Protein AF-A0A3D8HXS0-F1 (afdb_monomer_lite)

pLDDT: mean 81.99, std 10.97, range [47.88, 94.0]

Radius of gyration: 13.9 Å; chains: 1; bounding box: 34×27×34 Å

Secondary structure (DSSP, 8-state):
-EE--TT-TTSPPSEEEEE-----SSGGGS-HHHHHHHHHHHHHTT-SEEEEEEEE-S--S--EEEEE-TTS-EEEEEEEESS---

Sequence (86 aa):
MVIYRKDQDKEPPLAILDTKWKIIDSINAISQSDLYQLFAYLEKYKCKNGYIIYPKIGDIKRNKFIYKAESSTNLHIRFFDIYKSS

Foldseek 3Di:
DFADDPVDPDDQTQEAEDEDADEDLDPVSDDPVVVVVQVVVCVVRVHQHYEYEYEYDPPSVDAWDWDDDPPSHIYIYGYHHPPDDD

Structure (mmCIF, N/CA/C/O backbone):
data_AF-A0A3D8HXS0-F1
#
_entry.id   AF-A0A3D8HXS0-F1
#
loop_
_atom_site.group_PDB
_atom_site.id
_atom_site.type_symbol
_atom_site.label_atom_id
_atom_site.label_alt_id
_atom_site.label_comp_id
_atom_site.label_asym_id
_atom_site.label_entity_id
_atom_site.label_seq_id
_atom_site.pdbx_PDB_ins_code
_atom_site.Cartn_x
_atom_site.Cartn_y
_atom_site.Cartn_z
_atom_site.occupancy
_atom_site.B_iso_or_equiv
_atom_site.auth_seq_id
_atom_site.auth_comp_id
_atom_site.auth_asym_id
_atom_site.auth_atom_id
_atom_site.pdbx_PDB_model_num
ATOM 1 N N . MET A 1 1 ? -9.931 1.497 -2.833 1.00 88.69 1 MET A N 1
ATOM 2 C CA . MET A 1 1 ? -10.976 0.520 -2.458 1.00 88.69 1 MET A CA 1
ATOM 3 C C . MET A 1 1 ? -10.829 0.157 -0.987 1.00 88.69 1 MET A C 1
ATOM 5 O O . MET A 1 1 ? -9.707 0.004 -0.522 1.00 88.69 1 MET A O 1
ATOM 9 N N . VAL A 1 2 ? -11.937 0.049 -0.257 1.00 90.31 2 VAL A N 1
ATOM 10 C CA . VAL A 1 2 ? -11.972 -0.342 1.162 1.00 90.31 2 VAL A CA 1
ATOM 11 C C . VAL A 1 2 ? -12.731 -1.662 1.251 1.00 90.31 2 VAL A C 1
ATOM 13 O O . VAL A 1 2 ? -13.808 -1.768 0.670 1.00 90.31 2 VAL A O 1
ATOM 16 N N . ILE A 1 3 ? -12.165 -2.668 1.915 1.00 90.06 3 ILE A N 1
ATOM 17 C CA . ILE A 1 3 ? -12.758 -4.008 2.019 1.00 90.06 3 ILE A CA 1
ATOM 18 C C . ILE A 1 3 ? -13.189 -4.276 3.454 1.00 90.06 3 ILE A C 1
ATOM 20 O O . ILE A 1 3 ? -12.384 -4.148 4.372 1.00 90.06 3 ILE A O 1
ATOM 24 N N . TYR A 1 4 ? -14.437 -4.705 3.627 1.00 89.25 4 TYR A N 1
ATOM 25 C CA . TYR A 1 4 ? -15.031 -5.069 4.913 1.00 89.25 4 TYR A CA 1
ATOM 26 C C . TYR A 1 4 ? -15.380 -6.559 4.952 1.00 89.25 4 TYR A C 1
ATOM 28 O O . TYR A 1 4 ? -15.581 -7.188 3.910 1.00 89.25 4 TYR A O 1
ATOM 36 N N . ARG A 1 5 ? -15.455 -7.130 6.159 1.00 85.81 5 ARG A N 1
ATOM 37 C CA . ARG A 1 5 ? -16.078 -8.445 6.358 1.00 85.81 5 ARG A CA 1
ATOM 38 C C . ARG A 1 5 ? -17.586 -8.301 6.216 1.00 85.81 5 ARG A C 1
ATOM 40 O O . ARG A 1 5 ? -18.159 -7.364 6.754 1.00 85.81 5 ARG A O 1
ATOM 47 N N . LYS A 1 6 ? -18.213 -9.254 5.531 1.00 80.62 6 LYS A N 1
ATOM 48 C CA . LYS A 1 6 ? -19.665 -9.271 5.316 1.00 80.62 6 LYS A CA 1
ATOM 49 C C . LYS A 1 6 ? -20.458 -9.455 6.620 1.00 80.62 6 LYS A C 1
ATOM 51 O O . LYS A 1 6 ? -21.575 -8.974 6.710 1.00 80.62 6 LYS A O 1
ATOM 56 N N . ASP A 1 7 ? -19.858 -10.104 7.618 1.00 81.56 7 ASP A N 1
ATOM 57 C CA . ASP A 1 7 ? -20.548 -10.535 8.841 1.00 81.56 7 ASP A CA 1
ATOM 58 C C . ASP A 1 7 ? -20.291 -9.618 10.056 1.00 81.56 7 ASP A C 1
ATOM 60 O O . ASP A 1 7 ? -20.605 -9.988 11.187 1.00 81.56 7 ASP A O 1
ATOM 64 N N . GLN A 1 8 ? -19.683 -8.438 9.863 1.00 67.94 8 GLN A N 1
ATOM 65 C CA . GLN A 1 8 ? -19.347 -7.516 10.957 1.00 67.94 8 GLN A CA 1
ATOM 66 C C . GLN A 1 8 ? -19.477 -6.039 10.544 1.00 67.94 8 GLN A C 1
ATOM 68 O O . GLN A 1 8 ? -18.566 -5.465 9.953 1.00 67.94 8 GLN A O 1
ATOM 73 N N . ASP A 1 9 ? -20.567 -5.389 10.956 1.00 62.09 9 ASP A N 1
ATOM 74 C CA . ASP A 1 9 ? -20.871 -3.982 10.631 1.00 62.09 9 ASP A CA 1
ATOM 75 C C . ASP A 1 9 ? -20.098 -2.933 11.464 1.00 62.09 9 ASP A C 1
ATOM 77 O O . ASP A 1 9 ? -20.334 -1.733 11.326 1.00 62.09 9 ASP A O 1
ATOM 81 N N . LYS A 1 10 ? -19.187 -3.337 12.365 1.00 66.62 10 LYS A N 1
ATOM 82 C CA . LYS A 1 10 ? -18.554 -2.413 13.338 1.00 66.62 10 LYS A CA 1
ATOM 83 C C . LYS A 1 10 ? -17.041 -2.545 13.519 1.00 66.62 10 LYS A C 1
ATOM 85 O O . LYS A 1 10 ? -16.478 -1.853 14.367 1.00 66.62 10 LYS A O 1
ATOM 90 N N . GLU A 1 11 ? -16.371 -3.391 12.746 1.00 80.94 11 GLU A N 1
ATOM 91 C CA . GLU A 1 11 ? -14.910 -3.509 12.802 1.00 80.94 11 GLU A CA 1
ATOM 92 C C . GLU A 1 11 ? -14.218 -2.607 11.767 1.00 80.94 11 GLU A C 1
ATOM 94 O O . GLU A 1 11 ? -14.822 -2.241 10.751 1.00 80.94 11 GLU A O 1
ATOM 99 N N . PRO A 1 12 ? -12.949 -2.213 12.005 1.00 84.75 12 PRO A N 1
ATOM 100 C CA . PRO A 1 12 ? -12.161 -1.538 10.983 1.00 84.75 12 PRO A CA 1
ATOM 101 C C . PRO A 1 12 ? -12.091 -2.391 9.703 1.00 84.75 12 PRO A C 1
ATOM 103 O O . PRO A 1 12 ? -12.180 -3.621 9.770 1.00 84.75 12 PRO A O 1
ATOM 106 N N . PRO A 1 13 ? -11.900 -1.768 8.525 1.00 90.31 13 PRO A N 1
ATOM 107 C CA . PRO A 1 13 ? -11.778 -2.506 7.275 1.00 90.31 13 PRO A CA 1
ATOM 108 C C . PRO A 1 13 ? -10.707 -3.596 7.352 1.00 90.31 13 PRO A C 1
ATOM 110 O O . PRO A 1 13 ? -9.651 -3.411 7.961 1.00 90.31 13 PRO A O 1
ATOM 113 N N . LEU A 1 14 ? -10.932 -4.700 6.641 1.00 91.50 14 LEU A N 1
ATOM 114 C CA . LEU A 1 14 ? -9.935 -5.752 6.453 1.00 91.50 14 LEU A CA 1
ATOM 115 C C . LEU A 1 14 ? -8.690 -5.233 5.746 1.00 91.50 14 LEU A C 1
ATOM 117 O O . LEU A 1 14 ? -7.573 -5.629 6.090 1.00 91.50 14 LEU A O 1
ATOM 121 N N . ALA A 1 15 ? -8.904 -4.406 4.721 1.00 91.94 15 ALA A N 1
ATOM 122 C CA . ALA A 1 15 ? -7.847 -3.895 3.872 1.00 91.94 15 ALA A CA 1
ATOM 123 C C . ALA A 1 15 ? -8.245 -2.600 3.160 1.00 91.94 15 ALA A C 1
ATOM 125 O O . ALA A 1 15 ? -9.397 -2.414 2.753 1.00 91.94 15 ALA A O 1
ATOM 126 N N . ILE A 1 16 ? -7.245 -1.756 2.929 1.00 94.00 16 ILE A N 1
ATOM 127 C CA . ILE A 1 16 ? -7.296 -0.655 1.970 1.00 94.00 16 ILE A CA 1
ATOM 128 C C . ILE A 1 16 ? -6.479 -1.066 0.748 1.00 94.00 16 ILE A C 1
ATOM 130 O O . ILE A 1 16 ? -5.330 -1.477 0.886 1.00 94.00 16 ILE A O 1
ATOM 134 N N . LEU A 1 17 ? -7.056 -0.957 -0.444 1.00 93.38 17 LEU A N 1
ATOM 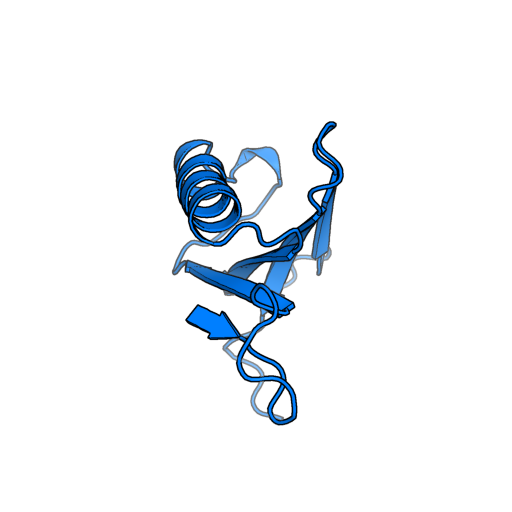135 C CA . LEU A 1 17 ? -6.378 -1.249 -1.704 1.00 93.38 17 LEU A CA 1
ATOM 136 C C . LEU A 1 17 ? -6.353 -0.012 -2.591 1.00 93.38 17 LEU A C 1
ATOM 138 O O . LEU A 1 17 ? -7.392 0.608 -2.819 1.00 93.38 17 LEU A O 1
ATOM 142 N N . ASP A 1 18 ? -5.187 0.307 -3.127 1.00 91.50 18 ASP A N 1
ATOM 143 C CA . ASP A 1 18 ? -4.976 1.385 -4.080 1.00 91.50 18 ASP A CA 1
ATOM 144 C C . ASP A 1 18 ? -4.352 0.825 -5.361 1.00 91.50 18 ASP A C 1
ATOM 146 O O . ASP A 1 18 ? -3.367 0.088 -5.325 1.00 91.50 18 ASP A O 1
ATOM 150 N N . THR A 1 19 ? -4.956 1.132 -6.502 1.00 91.56 19 THR A N 1
ATOM 151 C CA . THR A 1 19 ? -4.494 0.672 -7.816 1.00 91.56 19 THR A CA 1
ATOM 152 C C . THR A 1 19 ? -3.846 1.837 -8.537 1.00 91.56 19 THR A C 1
ATOM 154 O O . THR A 1 19 ? -4.469 2.890 -8.692 1.00 91.56 19 THR A O 1
ATOM 157 N N . LYS A 1 20 ? -2.618 1.656 -9.017 1.00 90.50 20 LYS A N 1
ATOM 158 C CA . LYS A 1 20 ? -1.889 2.686 -9.757 1.00 90.50 20 LYS A CA 1
ATOM 159 C C . LYS A 1 20 ? -1.593 2.207 -11.166 1.00 90.50 20 LYS A C 1
ATOM 161 O O . LYS A 1 20 ? -1.095 1.105 -11.348 1.00 90.50 20 LYS A O 1
ATOM 166 N N . TRP A 1 21 ? -1.806 3.069 -12.153 1.00 89.25 21 TRP A N 1
ATOM 167 C CA . TRP A 1 21 ? -1.390 2.819 -13.532 1.00 89.25 21 TRP A CA 1
ATOM 168 C C . TRP A 1 21 ? 0.033 3.344 -13.763 1.00 89.2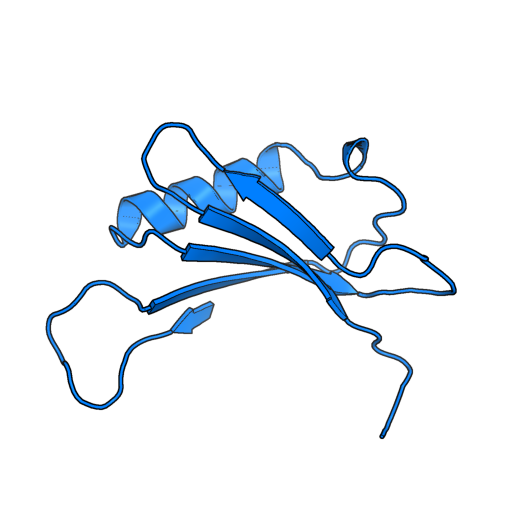5 21 TRP A C 1
ATOM 170 O O . TRP A 1 21 ? 0.238 4.390 -14.375 1.00 89.25 21 TRP A O 1
ATOM 180 N N . LYS A 1 22 ? 1.024 2.660 -13.180 1.00 86.38 22 LYS A N 1
ATOM 181 C CA . LYS A 1 22 ? 2.450 3.002 -13.301 1.00 86.38 22 LYS A CA 1
ATOM 182 C C . LYS A 1 22 ? 3.270 1.734 -13.509 1.00 86.38 22 LYS A C 1
ATOM 184 O O . LYS A 1 22 ? 3.020 0.732 -12.842 1.00 86.38 22 LYS A O 1
ATOM 189 N N . ILE A 1 23 ? 4.256 1.798 -14.400 1.00 82.75 23 ILE A N 1
ATOM 190 C CA . ILE A 1 23 ? 5.231 0.723 -14.595 1.00 82.75 23 ILE A CA 1
ATOM 191 C C . ILE A 1 23 ? 6.326 0.915 -13.551 1.00 82.75 23 ILE A C 1
ATOM 193 O O . ILE A 1 23 ? 7.011 1.934 -13.556 1.00 82.75 23 ILE A O 1
ATOM 197 N N . ILE A 1 24 ? 6.457 -0.045 -12.641 1.00 82.75 24 ILE A N 1
ATOM 198 C CA . ILE A 1 24 ? 7.451 -0.017 -11.569 1.00 82.75 24 ILE A CA 1
ATOM 199 C C . ILE A 1 24 ? 8.436 -1.159 -11.817 1.00 82.75 24 ILE A C 1
ATOM 201 O O . ILE A 1 24 ? 8.073 -2.331 -11.742 1.00 82.75 24 ILE A O 1
ATOM 205 N N . ASP A 1 25 ? 9.681 -0.811 -12.123 1.00 76.44 25 ASP A N 1
ATOM 206 C CA . ASP A 1 25 ? 10.770 -1.752 -12.416 1.00 76.44 25 ASP A CA 1
ATOM 207 C C . ASP A 1 25 ? 11.565 -2.162 -11.160 1.00 76.44 25 ASP A C 1
ATOM 209 O O . ASP A 1 25 ? 12.216 -3.210 -11.119 1.00 76.44 25 ASP A O 1
ATOM 213 N N . SER A 1 26 ? 11.483 -1.353 -10.104 1.00 77.69 26 SER A N 1
ATOM 214 C CA . SER A 1 26 ? 12.257 -1.484 -8.876 1.00 77.69 26 SER A CA 1
ATOM 215 C C . SER A 1 26 ? 11.501 -0.911 -7.674 1.00 77.69 26 SER A C 1
ATOM 217 O O . SER A 1 26 ? 10.635 -0.053 -7.809 1.00 77.69 26 SER A O 1
ATOM 219 N N . ILE A 1 27 ? 11.842 -1.361 -6.459 1.00 76.12 27 ILE A N 1
ATOM 220 C CA . ILE A 1 27 ? 11.239 -0.832 -5.221 1.00 76.12 27 ILE A CA 1
ATOM 221 C C . ILE A 1 27 ? 11.501 0.674 -5.056 1.00 76.12 27 ILE A C 1
ATOM 223 O O . ILE A 1 27 ? 10.646 1.397 -4.559 1.00 76.12 27 ILE A O 1
ATOM 227 N N . ASN A 1 28 ? 12.654 1.151 -5.531 1.00 81.06 28 ASN A N 1
ATOM 228 C CA . ASN A 1 28 ? 13.054 2.553 -5.439 1.00 81.06 28 ASN A CA 1
ATOM 229 C C . ASN A 1 28 ? 12.236 3.461 -6.370 1.00 81.06 28 ASN A C 1
ATOM 231 O O . ASN A 1 28 ? 12.181 4.664 -6.140 1.00 81.06 28 ASN A O 1
ATOM 235 N N . ALA A 1 29 ? 11.588 2.899 -7.396 1.00 84.06 29 ALA A N 1
ATOM 236 C CA . ALA A 1 29 ? 10.692 3.637 -8.283 1.00 84.06 29 ALA A CA 1
ATOM 237 C C . ALA A 1 29 ? 9.298 3.866 -7.670 1.00 84.06 29 ALA A C 1
ATOM 239 O O . ALA A 1 29 ? 8.496 4.626 -8.218 1.00 84.06 29 ALA A O 1
ATOM 240 N N . ILE A 1 30 ? 8.987 3.236 -6.530 1.00 85.38 30 ILE A N 1
ATOM 241 C CA . ILE A 1 30 ? 7.740 3.491 -5.808 1.00 85.38 30 ILE A CA 1
ATOM 242 C C . ILE A 1 30 ? 7.798 4.896 -5.223 1.00 85.38 30 ILE A C 1
ATOM 244 O O . ILE A 1 30 ? 8.669 5.226 -4.419 1.00 85.38 30 ILE A O 1
ATOM 248 N N . SER A 1 31 ? 6.837 5.725 -5.617 1.00 87.31 31 SER A N 1
ATOM 249 C CA . SER A 1 31 ? 6.792 7.098 -5.146 1.00 87.31 31 SER A CA 1
ATOM 250 C C . SER A 1 31 ? 6.437 7.155 -3.662 1.00 87.31 31 SER A C 1
ATOM 252 O O . SER A 1 31 ? 5.473 6.530 -3.215 1.00 87.31 31 SER A O 1
ATOM 254 N N . GLN A 1 32 ? 7.165 7.975 -2.902 1.00 86.38 32 GLN A N 1
ATOM 255 C CA . GLN A 1 32 ? 6.826 8.257 -1.506 1.00 86.38 32 GLN A CA 1
ATOM 256 C C . GLN A 1 32 ? 5.414 8.839 -1.361 1.00 86.38 32 GLN A C 1
ATOM 258 O O . GLN A 1 32 ? 4.753 8.576 -0.360 1.00 86.38 32 GLN A O 1
ATOM 263 N N . SER A 1 33 ? 4.917 9.574 -2.363 1.00 90.19 33 SER A N 1
ATOM 264 C CA . SER A 1 33 ? 3.550 10.103 -2.341 1.00 90.19 33 SER A CA 1
ATOM 265 C C . SER A 1 33 ? 2.493 9.001 -2.447 1.00 90.19 33 SER A C 1
A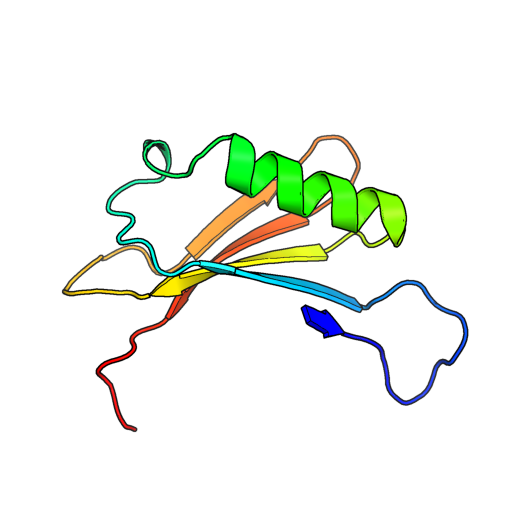TOM 267 O O . SER A 1 33 ? 1.472 9.089 -1.770 1.00 90.19 33 SER A O 1
ATOM 269 N N . ASP A 1 34 ? 2.753 7.934 -3.215 1.00 89.38 34 ASP A N 1
ATOM 270 C CA . ASP A 1 34 ? 1.861 6.769 -3.301 1.00 89.38 34 ASP A CA 1
ATOM 271 C C . ASP A 1 34 ? 1.780 6.059 -1.936 1.00 89.38 34 ASP A C 1
ATOM 273 O O . ASP A 1 34 ? 0.692 5.716 -1.468 1.00 89.38 34 ASP A O 1
ATOM 277 N N . LEU A 1 35 ? 2.925 5.896 -1.260 1.00 88.50 35 LEU A N 1
ATOM 278 C CA . LEU A 1 35 ? 2.982 5.331 0.092 1.00 88.50 35 LEU A CA 1
ATOM 279 C C . LEU A 1 35 ? 2.237 6.217 1.096 1.00 88.50 35 LEU A C 1
ATOM 281 O O . LEU A 1 35 ? 1.406 5.718 1.854 1.00 88.50 35 LEU A O 1
ATOM 285 N N . TYR A 1 36 ? 2.498 7.525 1.081 1.00 89.81 36 TYR A N 1
ATOM 286 C CA . TYR A 1 36 ? 1.873 8.481 1.994 1.00 89.81 36 TYR A CA 1
ATOM 287 C C . TYR A 1 36 ? 0.351 8.528 1.827 1.00 89.81 36 TYR A C 1
ATOM 289 O O . TYR A 1 36 ? -0.385 8.514 2.814 1.00 89.81 36 TYR A O 1
ATOM 297 N N . GLN A 1 37 ? -0.134 8.509 0.584 1.00 90.69 37 GLN A N 1
ATOM 298 C CA . GLN A 1 37 ? -1.563 8.473 0.296 1.00 90.69 37 GLN A CA 1
ATOM 299 C C . GLN A 1 37 ? -2.220 7.229 0.908 1.00 90.69 37 GLN A C 1
ATOM 301 O O . GLN A 1 37 ? -3.273 7.338 1.539 1.00 90.69 37 GLN A O 1
ATOM 306 N N . LEU A 1 38 ? -1.592 6.056 0.778 1.00 91.50 38 LEU A N 1
ATOM 307 C CA . LEU A 1 38 ? -2.110 4.828 1.378 1.00 91.50 38 LEU A CA 1
ATOM 308 C C . LEU A 1 38 ? -2.048 4.863 2.914 1.00 91.50 38 LEU A C 1
ATOM 310 O O . LEU A 1 38 ? -3.015 4.462 3.561 1.00 91.50 38 LEU A O 1
ATOM 314 N N . PHE A 1 39 ? -0.972 5.392 3.502 1.00 89.81 39 PHE A N 1
ATOM 315 C CA . PHE A 1 39 ? -0.867 5.580 4.954 1.00 89.81 39 PHE A CA 1
ATOM 316 C C . PHE A 1 39 ? -1.971 6.480 5.513 1.00 89.81 39 PHE A C 1
ATOM 318 O O . PHE A 1 39 ? -2.601 6.114 6.502 1.00 89.81 39 PHE A O 1
ATOM 325 N N . ALA A 1 40 ? -2.271 7.604 4.858 1.00 91.62 40 ALA A N 1
ATOM 326 C CA . ALA A 1 40 ? -3.348 8.496 5.286 1.00 91.62 40 ALA A CA 1
ATOM 327 C C . ALA A 1 40 ? -4.711 7.780 5.329 1.00 91.62 40 ALA A C 1
ATOM 329 O O . ALA A 1 40 ? -5.507 8.002 6.243 1.00 91.62 40 ALA A O 1
ATOM 330 N N . TYR A 1 41 ? -4.977 6.879 4.377 1.00 91.94 41 TYR A N 1
ATOM 331 C CA . TYR A 1 41 ? -6.187 6.057 4.407 1.00 91.94 41 TYR A CA 1
ATOM 332 C C . TYR A 1 41 ? -6.167 5.008 5.522 1.00 91.94 41 TYR A C 1
ATOM 334 O O . TYR A 1 41 ? -7.190 4.810 6.176 1.00 91.94 41 TYR A O 1
ATOM 342 N N . LEU A 1 42 ? -5.034 4.346 5.756 1.00 91.38 42 LEU A N 1
ATOM 343 C CA . LEU A 1 42 ? -4.897 3.366 6.838 1.00 91.38 42 LEU A CA 1
ATOM 344 C C . LEU A 1 42 ? -5.166 4.006 8.203 1.00 91.38 42 LEU A C 1
ATOM 346 O O . LEU A 1 42 ? -5.976 3.477 8.964 1.00 91.38 42 LEU A O 1
ATOM 350 N N . GLU A 1 43 ? -4.593 5.185 8.453 1.00 90.31 43 GLU A N 1
ATOM 351 C CA . GLU A 1 43 ? -4.845 5.986 9.658 1.00 90.31 43 GLU A CA 1
ATOM 352 C C . GLU A 1 43 ? -6.315 6.415 9.759 1.00 90.31 43 GLU A C 1
ATOM 354 O O . GLU A 1 43 ? -6.974 6.160 10.770 1.00 90.31 43 GLU A O 1
ATOM 359 N N . LYS A 1 44 ? -6.879 6.982 8.680 1.00 92.06 44 LYS A N 1
ATOM 360 C CA . LYS A 1 44 ? -8.281 7.437 8.641 1.00 92.06 44 LYS A CA 1
ATOM 361 C C . LYS A 1 44 ? -9.271 6.332 9.015 1.00 92.06 44 LYS A C 1
ATOM 363 O O . LYS A 1 44 ? -10.250 6.599 9.708 1.00 92.06 44 LYS A O 1
ATOM 368 N N . TYR A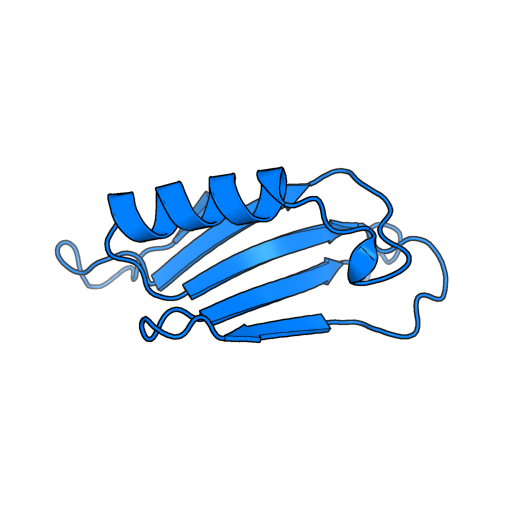 1 45 ? -9.036 5.111 8.541 1.00 90.44 45 TYR A N 1
ATOM 369 C CA . TYR A 1 45 ? -9.933 3.976 8.768 1.00 90.44 45 TYR A CA 1
ATOM 370 C C . TYR A 1 45 ? -9.486 3.049 9.905 1.00 90.44 45 TYR A C 1
ATOM 372 O O . TYR A 1 45 ? -10.128 2.020 10.125 1.00 90.44 45 TYR A O 1
ATOM 380 N N . LYS A 1 46 ? -8.401 3.383 10.619 1.00 89.88 46 LYS A N 1
ATOM 381 C CA . LYS A 1 46 ? -7.783 2.527 11.649 1.00 89.88 46 LYS A CA 1
ATOM 382 C C . LYS A 1 46 ? -7.524 1.095 11.147 1.00 89.88 46 LYS A C 1
ATOM 384 O O . LYS A 1 46 ? -7.674 0.121 11.885 1.00 89.88 46 LYS A O 1
ATOM 389 N N . CYS A 1 47 ? -7.169 0.967 9.870 1.00 90.75 47 CYS A N 1
ATOM 390 C CA . CYS A 1 47 ? -6.912 -0.304 9.202 1.00 90.75 47 CYS A CA 1
ATOM 391 C C . CYS A 1 47 ? -5.410 -0.595 9.204 1.00 90.75 47 CYS A C 1
ATOM 393 O O . CYS A 1 47 ? -4.596 0.294 8.975 1.00 90.75 47 CYS A O 1
ATOM 395 N N . LYS A 1 48 ? -5.035 -1.858 9.422 1.00 90.25 48 LYS A N 1
ATOM 396 C CA . LYS A 1 48 ? -3.626 -2.271 9.507 1.00 90.25 48 LYS A CA 1
ATOM 397 C C . LYS A 1 48 ? -3.067 -2.858 8.216 1.00 90.25 48 LYS A C 1
ATOM 399 O O . LYS A 1 48 ? -1.870 -3.107 8.155 1.00 90.25 48 LYS A O 1
ATOM 404 N N . ASN A 1 49 ? -3.898 -3.108 7.203 1.00 91.88 49 ASN A N 1
ATOM 405 C CA . ASN A 1 49 ? -3.468 -3.780 5.978 1.00 91.88 49 ASN A CA 1
ATOM 406 C C . ASN A 1 49 ? -3.707 -2.888 4.759 1.00 91.88 49 ASN A C 1
ATOM 408 O O . ASN A 1 49 ? -4.846 -2.670 4.343 1.00 91.88 49 ASN A O 1
ATOM 412 N N . GLY A 1 50 ? -2.622 -2.397 4.169 1.00 92.94 50 GLY A N 1
ATOM 413 C CA . GLY A 1 50 ? -2.642 -1.614 2.939 1.00 92.94 50 GLY A CA 1
ATOM 414 C C . GLY A 1 50 ? -2.070 -2.393 1.765 1.00 92.94 50 GLY A C 1
ATOM 415 O O . GLY A 1 50 ? -1.073 -3.100 1.911 1.00 92.94 50 GLY A O 1
ATOM 416 N N . TYR A 1 51 ? -2.667 -2.229 0.589 1.00 92.62 51 TYR A N 1
ATOM 417 C CA . TYR A 1 51 ? -2.209 -2.837 -0.652 1.00 92.62 51 TYR A CA 1
ATOM 418 C C . TYR A 1 51 ? -2.050 -1.778 -1.737 1.00 92.62 51 TYR A C 1
ATOM 420 O O . TYR A 1 51 ? -2.992 -1.039 -2.004 1.00 92.62 51 TYR A O 1
ATOM 428 N N . ILE A 1 52 ? -0.892 -1.747 -2.395 1.00 91.88 52 ILE A N 1
ATOM 429 C CA . ILE A 1 52 ? -0.700 -1.021 -3.654 1.00 91.88 52 ILE A CA 1
ATOM 430 C C . ILE A 1 52 ? -0.577 -2.046 -4.772 1.00 91.88 52 ILE A C 1
ATOM 432 O O . ILE A 1 52 ? 0.253 -2.956 -4.696 1.00 91.88 52 ILE A O 1
ATOM 436 N N . ILE A 1 53 ? -1.407 -1.907 -5.798 1.00 90.31 53 ILE A N 1
ATOM 437 C CA . ILE A 1 53 ? -1.430 -2.793 -6.957 1.00 90.31 53 ILE A CA 1
ATOM 438 C C . ILE A 1 53 ? -0.947 -2.008 -8.174 1.00 90.31 53 ILE A C 1
ATOM 440 O O . ILE A 1 53 ? -1.582 -1.032 -8.579 1.00 90.31 53 ILE A O 1
ATOM 444 N N . TYR A 1 54 ? 0.162 -2.458 -8.754 1.00 89.31 54 TYR A N 1
ATOM 445 C CA . TYR A 1 54 ? 0.706 -1.947 -10.011 1.00 89.31 54 TYR A CA 1
ATOM 446 C C . TYR A 1 54 ? 0.472 -2.958 -11.145 1.00 89.31 54 TYR A C 1
ATOM 448 O O . TYR A 1 54 ? 0.516 -4.170 -10.895 1.00 89.31 54 TYR A O 1
ATOM 456 N N . PRO A 1 55 ? 0.255 -2.512 -12.395 1.00 87.75 55 PRO A N 1
ATOM 457 C CA . PRO A 1 55 ? 0.294 -3.397 -13.545 1.00 87.75 55 PRO A CA 1
ATOM 458 C C . PRO A 1 55 ? 1.709 -3.957 -13.711 1.00 87.75 55 PRO A C 1
ATOM 460 O O . PRO A 1 55 ? 2.708 -3.237 -13.645 1.00 87.75 55 PRO A O 1
ATOM 463 N N . LYS A 1 56 ? 1.793 -5.263 -13.937 1.00 82.69 56 LYS A N 1
ATOM 464 C CA . LYS A 1 56 ? 3.010 -5.945 -14.354 1.00 82.69 56 LYS A CA 1
ATOM 465 C C . LYS A 1 56 ? 3.084 -5.876 -15.874 1.00 82.69 56 LYS A C 1
ATOM 467 O O . LYS A 1 56 ? 2.153 -6.306 -16.549 1.00 82.69 56 LYS A O 1
ATOM 472 N N . ILE A 1 57 ? 4.186 -5.353 -16.400 1.00 75.50 57 ILE A N 1
ATOM 473 C CA . ILE A 1 57 ? 4.462 -5.336 -17.838 1.00 75.50 57 ILE A CA 1
ATOM 474 C C . ILE A 1 57 ? 5.800 -6.042 -18.062 1.00 75.50 57 ILE A C 1
ATOM 476 O O . ILE A 1 57 ? 6.805 -5.669 -17.459 1.00 75.50 57 ILE A O 1
ATOM 480 N N . GLY A 1 58 ? 5.793 -7.086 -18.894 1.00 69.69 58 GLY A N 1
ATOM 481 C CA . GLY A 1 58 ? 6.965 -7.918 -19.179 1.00 69.69 58 GLY A CA 1
ATOM 482 C C . GLY A 1 58 ? 7.392 -8.849 -18.033 1.00 69.69 58 GLY A C 1
ATOM 483 O O . GLY A 1 58 ? 6.664 -9.080 -17.062 1.00 69.69 58 GLY A O 1
ATOM 484 N N . ASP A 1 59 ? 8.614 -9.375 -18.135 1.00 62.47 59 ASP A N 1
ATOM 485 C CA . ASP A 1 59 ? 9.189 -10.370 -17.218 1.00 62.47 59 ASP A CA 1
ATOM 486 C C . ASP A 1 59 ? 9.758 -9.759 -15.926 1.00 62.47 59 ASP A C 1
ATOM 488 O O . ASP A 1 59 ? 10.873 -10.069 -15.492 1.00 62.47 59 ASP A O 1
ATOM 492 N N . ILE A 1 60 ? 8.988 -8.900 -15.249 1.00 62.91 60 ILE A N 1
ATOM 493 C CA . ILE A 1 60 ? 9.351 -8.476 -13.891 1.00 62.91 60 ILE A CA 1
ATOM 494 C C . ILE A 1 60 ? 9.395 -9.740 -13.016 1.00 62.91 60 ILE A C 1
ATOM 496 O O . ILE A 1 60 ? 8.364 -10.317 -12.662 1.00 62.91 60 ILE A O 1
ATOM 500 N N . LYS A 1 61 ? 10.603 -10.200 -12.662 1.00 60.34 61 LYS A N 1
ATOM 501 C CA . LYS A 1 61 ? 10.815 -11.426 -11.865 1.00 60.34 61 LYS A CA 1
ATOM 502 C C . LYS A 1 61 ? 10.240 -11.328 -10.445 1.00 60.34 61 LYS A C 1
ATOM 504 O O . LYS A 1 61 ? 10.084 -12.342 -9.769 1.00 60.34 61 LYS A O 1
ATOM 509 N N . ARG A 1 62 ? 9.935 -10.117 -9.964 1.00 64.25 62 ARG A N 1
ATOM 510 C CA . ARG A 1 62 ? 9.413 -9.862 -8.614 1.00 64.25 62 ARG A CA 1
ATOM 511 C C . ARG A 1 62 ? 7.907 -9.619 -8.639 1.00 64.25 62 ARG A C 1
ATOM 513 O O . ARG A 1 62 ? 7.433 -8.638 -9.189 1.00 64.25 62 ARG A O 1
ATOM 520 N N . ASN A 1 63 ? 7.164 -10.495 -7.965 1.00 67.19 63 ASN A N 1
ATOM 521 C CA . ASN A 1 63 ? 5.696 -10.458 -7.943 1.00 67.19 63 ASN A CA 1
ATOM 522 C C . ASN A 1 63 ? 5.117 -9.745 -6.704 1.00 67.19 63 ASN A C 1
ATOM 524 O O . ASN A 1 63 ? 3.911 -9.509 -6.626 1.00 67.19 63 ASN A O 1
ATOM 528 N N . LYS A 1 64 ? 5.950 -9.420 -5.705 1.00 71.31 64 LYS A N 1
ATOM 529 C CA . LYS A 1 64 ? 5.517 -8.737 -4.480 1.00 71.31 64 LYS A CA 1
ATOM 530 C C . LYS A 1 64 ? 6.664 -8.057 -3.739 1.00 71.31 64 LYS A C 1
ATOM 532 O O . LYS A 1 64 ? 7.767 -8.596 -3.694 1.00 71.31 64 LYS A O 1
ATOM 537 N N . PHE A 1 65 ? 6.340 -6.969 -3.048 1.00 76.88 65 PHE A N 1
ATOM 538 C CA . PHE A 1 65 ? 7.132 -6.453 -1.933 1.00 76.88 65 PHE A CA 1
ATOM 539 C C . PHE A 1 65 ? 6.246 -6.336 -0.691 1.00 76.88 65 PHE A C 1
ATOM 541 O O . PHE A 1 65 ? 5.030 -6.144 -0.792 1.00 76.88 65 PHE A O 1
ATOM 548 N N . ILE A 1 66 ? 6.836 -6.516 0.487 1.00 73.44 66 ILE A N 1
ATOM 549 C CA . ILE A 1 66 ? 6.154 -6.311 1.765 1.00 73.44 66 ILE A CA 1
ATOM 550 C C . ILE A 1 66 ? 6.982 -5.301 2.538 1.00 73.44 66 ILE A C 1
ATOM 552 O O . ILE A 1 66 ? 8.164 -5.531 2.775 1.00 73.44 66 ILE A O 1
ATOM 556 N N . TYR A 1 67 ? 6.347 -4.201 2.910 1.00 77.19 67 TYR A N 1
ATOM 557 C CA . TYR A 1 67 ? 6.909 -3.197 3.789 1.00 77.19 67 TYR A CA 1
ATOM 558 C C . TYR A 1 67 ? 6.174 -3.288 5.125 1.00 77.19 67 TYR A C 1
ATOM 560 O O . TYR A 1 67 ? 4.943 -3.289 5.167 1.00 77.19 67 TYR A O 1
ATOM 56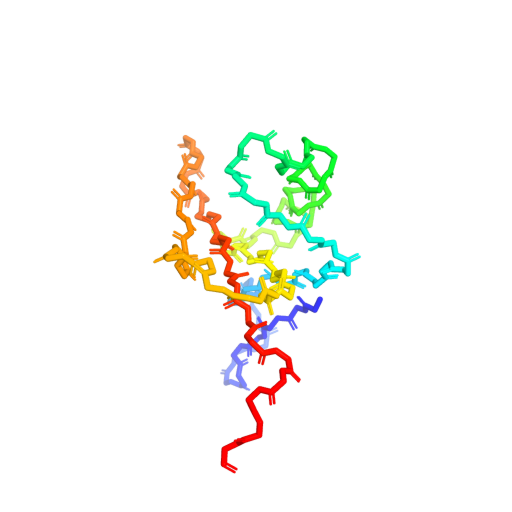8 N N . LYS A 1 68 ? 6.920 -3.421 6.218 1.00 72.31 68 LYS A N 1
ATOM 569 C CA . LYS A 1 68 ? 6.361 -3.365 7.569 1.00 72.31 68 LYS A CA 1
ATOM 570 C C . LYS A 1 68 ? 6.724 -2.011 8.150 1.00 72.31 68 LYS A C 1
ATOM 572 O O . LYS A 1 68 ? 7.906 -1.710 8.274 1.00 72.31 68 LYS A O 1
ATOM 577 N N . ALA A 1 69 ? 5.714 -1.211 8.467 1.00 67.88 69 ALA A N 1
ATOM 578 C CA . ALA A 1 69 ? 5.924 -0.005 9.249 1.00 67.88 69 ALA A CA 1
ATOM 579 C C . ALA A 1 69 ? 6.105 -0.384 10.727 1.00 67.88 69 ALA A C 1
ATOM 581 O O . ALA A 1 69 ? 5.592 -1.414 11.172 1.00 67.88 69 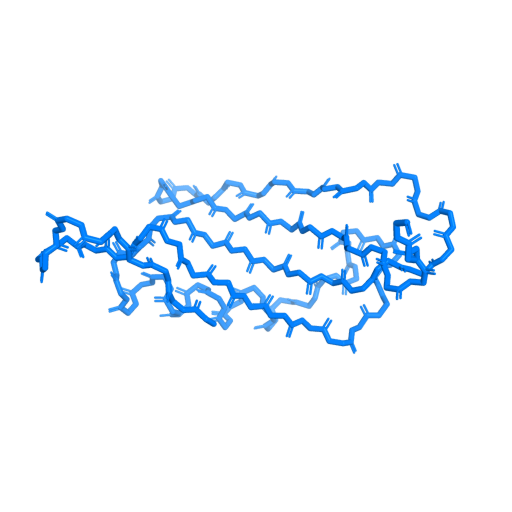ALA A O 1
ATOM 582 N N . GLU A 1 70 ? 6.786 0.461 11.499 1.00 64.38 70 GLU A N 1
ATOM 583 C CA . GLU A 1 70 ? 6.990 0.240 12.940 1.00 64.38 70 GLU A CA 1
ATOM 584 C C . GLU A 1 70 ? 5.663 0.174 13.728 1.00 64.38 70 GLU A C 1
ATOM 586 O O . GLU A 1 70 ? 5.578 -0.476 14.766 1.00 64.38 70 GLU A O 1
ATOM 591 N N . SER A 1 71 ? 4.581 0.757 13.200 1.00 64.75 71 SER A N 1
ATOM 592 C CA . SER A 1 71 ? 3.280 0.927 13.863 1.00 64.75 71 SER A CA 1
ATOM 593 C C . SER A 1 71 ? 2.306 -0.266 13.779 1.00 64.75 71 SER A C 1
ATOM 595 O O . SER A 1 71 ? 1.094 -0.091 13.890 1.00 64.75 71 SER A O 1
ATOM 597 N N . SER A 1 72 ? 2.779 -1.507 13.615 1.00 72.44 72 SER A N 1
ATOM 598 C CA . SER A 1 72 ? 1.945 -2.716 13.377 1.00 72.44 72 SER A CA 1
ATOM 599 C C . SER A 1 72 ? 1.154 -2.728 12.053 1.00 72.44 72 SER A C 1
ATOM 601 O O . SER A 1 72 ? 0.347 -3.630 11.813 1.00 72.44 72 SER A O 1
ATOM 603 N N . THR A 1 73 ? 1.418 -1.756 11.179 1.00 83.75 73 THR A N 1
ATOM 604 C CA . THR A 1 73 ? 0.794 -1.611 9.862 1.00 83.75 73 THR A CA 1
ATOM 605 C C . THR A 1 73 ? 1.593 -2.360 8.795 1.00 83.75 73 THR A C 1
ATOM 607 O O . THR A 1 73 ? 2.804 -2.175 8.638 1.00 83.75 73 THR A O 1
ATOM 610 N N . ASN A 1 74 ? 0.897 -3.199 8.030 1.00 87.81 74 ASN A N 1
ATOM 611 C CA . ASN A 1 74 ? 1.445 -3.992 6.940 1.00 87.81 74 ASN A CA 1
ATOM 612 C C . ASN A 1 74 ? 1.096 -3.354 5.596 1.00 87.81 74 ASN A C 1
ATOM 614 O O . ASN A 1 74 ? -0.076 -3.180 5.255 1.00 87.81 74 ASN A O 1
ATOM 618 N N . LEU A 1 75 ? 2.125 -3.064 4.809 1.00 88.50 75 LEU A N 1
ATOM 619 C CA . LEU A 1 75 ? 2.003 -2.582 3.444 1.00 88.50 75 LEU A CA 1
ATOM 620 C C . LEU A 1 75 ? 2.440 -3.663 2.465 1.00 88.50 75 LEU A C 1
ATOM 622 O O . LEU A 1 75 ? 3.528 -4.238 2.545 1.00 88.50 75 LEU A O 1
ATOM 626 N N . HIS A 1 76 ? 1.575 -3.934 1.503 1.00 90.00 76 HIS A N 1
ATOM 627 C CA . HIS A 1 76 ? 1.772 -4.955 0.496 1.00 90.00 76 HIS A CA 1
ATOM 628 C C . HIS A 1 76 ? 1.783 -4.314 -0.882 1.00 90.00 76 HIS A C 1
ATOM 630 O O . HIS A 1 76 ? 0.769 -3.824 -1.360 1.00 90.00 76 HIS A O 1
ATOM 636 N N . ILE A 1 77 ? 2.915 -4.383 -1.566 1.00 88.94 77 ILE A N 1
ATOM 637 C CA . ILE A 1 77 ? 2.984 -4.008 -2.974 1.00 88.94 77 ILE A CA 1
ATOM 638 C C . ILE A 1 77 ? 2.824 -5.285 -3.796 1.00 88.94 77 ILE A C 1
ATOM 640 O O . ILE A 1 77 ? 3.472 -6.310 -3.524 1.00 88.94 77 ILE A O 1
ATOM 644 N N . ARG A 1 78 ? 1.909 -5.255 -4.760 1.00 88.38 78 ARG A N 1
ATOM 645 C CA . ARG A 1 78 ? 1.579 -6.370 -5.649 1.00 88.38 78 ARG A CA 1
ATOM 646 C C . ARG A 1 78 ? 1.643 -5.913 -7.095 1.00 88.38 78 ARG A C 1
ATOM 648 O O . ARG A 1 78 ? 1.281 -4.786 -7.415 1.00 88.38 78 ARG A O 1
ATOM 655 N N . PHE A 1 79 ? 2.087 -6.825 -7.945 1.00 87.44 79 PHE A N 1
ATOM 656 C CA . PHE A 1 79 ? 2.155 -6.626 -9.383 1.00 87.44 79 PHE A CA 1
ATOM 657 C C . PHE A 1 79 ? 1.176 -7.589 -10.035 1.00 87.44 79 PHE A C 1
ATOM 659 O O . PHE A 1 79 ? 1.267 -8.796 -9.796 1.00 87.44 79 PHE A O 1
ATOM 666 N N . PHE A 1 80 ? 0.233 -7.062 -10.810 1.00 85.00 80 PHE A N 1
ATOM 667 C CA . PHE A 1 80 ? -0.793 -7.854 -11.481 1.00 85.00 80 PHE A CA 1
ATOM 668 C C . PHE A 1 80 ? -0.583 -7.811 -12.991 1.00 85.00 80 PHE A C 1
ATOM 670 O O . PHE A 1 80 ? -0.511 -6.732 -13.571 1.00 85.00 80 PHE A O 1
ATOM 677 N N . ASP A 1 81 ? -0.454 -8.977 -13.615 1.00 80.44 81 ASP A N 1
ATOM 678 C CA . ASP A 1 81 ? -0.330 -9.083 -15.067 1.00 80.44 81 ASP A CA 1
ATOM 679 C C . ASP A 1 81 ? -1.673 -8.758 -15.721 1.00 80.44 81 ASP A C 1
ATOM 681 O O . ASP A 1 81 ? -2.672 -9.426 -15.470 1.00 80.44 81 ASP A O 1
ATOM 685 N N . ILE A 1 82 ? -1.690 -7.699 -16.525 1.00 76.62 82 ILE A N 1
ATOM 686 C CA . ILE A 1 82 ? -2.892 -7.202 -17.201 1.00 76.62 82 ILE A CA 1
ATOM 687 C C . ILE A 1 82 ? -3.099 -7.833 -18.585 1.00 76.62 82 ILE A C 1
ATOM 689 O O . ILE A 1 82 ? -4.162 -7.650 -19.171 1.00 76.62 82 ILE A O 1
ATOM 693 N N . TYR A 1 83 ? -2.104 -8.558 -19.108 1.00 70.38 83 TYR A N 1
ATOM 694 C CA . TYR A 1 83 ? -2.144 -9.171 -20.441 1.00 70.38 83 TYR A CA 1
ATOM 695 C C . TYR A 1 83 ? -2.389 -10.679 -20.395 1.00 70.38 83 TYR A C 1
ATOM 697 O O . TYR A 1 83 ? -2.754 -11.275 -21.408 1.00 70.38 83 TYR A O 1
ATOM 705 N N . LYS A 1 84 ? -2.236 -11.309 -19.227 1.00 57.28 84 LYS A N 1
ATOM 706 C CA . LYS A 1 84 ? -2.645 -12.699 -19.027 1.00 57.28 84 LYS A CA 1
ATOM 707 C C . LYS A 1 84 ? -4.159 -12.784 -18.826 1.00 57.28 84 LYS A C 1
ATOM 709 O O . LYS A 1 84 ? -4.649 -12.697 -17.700 1.00 57.28 84 LYS A O 1
ATOM 714 N N . SER A 1 85 ? -4.902 -12.997 -19.913 1.00 48.59 85 SER A N 1
ATOM 715 C CA . SER A 1 85 ? -6.194 -13.675 -19.789 1.00 48.59 85 SER A CA 1
ATOM 716 C C . SER A 1 85 ? -5.910 -15.121 -19.380 1.00 48.59 85 SER A C 1
ATOM 718 O O . SER A 1 85 ? -4.992 -15.751 -19.910 1.00 48.59 85 SER A O 1
ATOM 720 N N . SER A 1 86 ? -6.632 -15.597 -18.368 1.00 47.88 86 SER A N 1
ATOM 721 C CA . SER A 1 86 ? -6.622 -17.011 -17.972 1.00 47.88 86 SER A CA 1
ATOM 722 C C . SER A 1 86 ? -7.103 -17.910 -19.106 1.00 47.88 86 SER A C 1
ATOM 724 O O . SER A 1 86 ? -7.847 -17.396 -19.973 1.00 47.88 86 SER A O 1
#